Protein AF-A0AAJ0I6J6-F1 (afdb_monomer)

Foldseek 3Di:
DDPDDDDPDPPPDPPPQQDCPQAPPLQRVLLLVQCVVQHPDDSRPLLRCLDPRNVVSSCVSSVVSCCVRVNDCCVPVRRVVSSVVSSVVVVVD

Structure (mmCIF, N/CA/C/O backbone):
data_AF-A0AAJ0I6J6-F1
#
_entry.id   AF-A0AAJ0I6J6-F1
#
loop_
_atom_site.group_PDB
_atom_site.id
_atom_site.type_symbol
_atom_site.label_atom_id
_atom_site.label_alt_id
_atom_site.label_comp_id
_atom_site.label_asym_id
_atom_site.label_entity_id
_atom_site.label_seq_id
_atom_site.pdbx_PDB_ins_code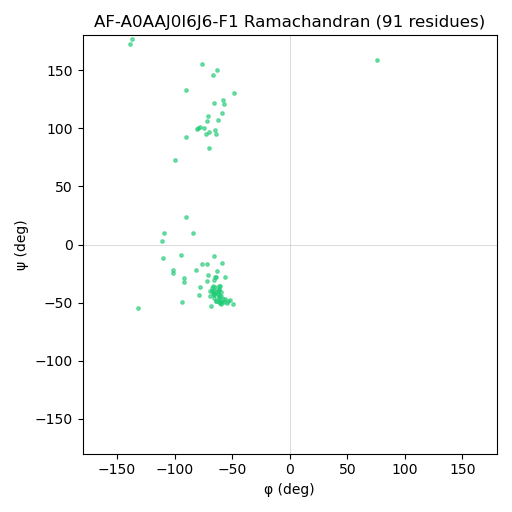
_atom_site.Cartn_x
_atom_site.Cartn_y
_atom_site.Cartn_z
_atom_site.occupancy
_atom_site.B_iso_or_equiv
_atom_site.auth_seq_id
_atom_site.auth_comp_id
_atom_site.auth_asym_id
_atom_site.auth_atom_id
_atom_site.pdbx_PDB_model_num
ATOM 1 N N . MET A 1 1 ? 54.193 -7.842 15.088 1.00 40.62 1 MET A N 1
ATOM 2 C CA . MET A 1 1 ? 53.387 -7.793 13.849 1.00 40.62 1 MET A CA 1
ATOM 3 C C . MET A 1 1 ? 51.929 -7.873 14.263 1.00 40.62 1 MET A C 1
ATOM 5 O O . MET A 1 1 ? 51.560 -8.800 14.969 1.00 40.62 1 MET A O 1
ATOM 9 N N . LYS A 1 2 ? 51.180 -6.802 14.000 1.00 49.00 2 LYS A N 1
ATOM 10 C CA . LYS A 1 2 ? 49.841 -6.527 14.528 1.00 49.00 2 LYS A CA 1
ATOM 11 C C . LYS A 1 2 ? 48.822 -7.129 13.556 1.00 49.00 2 LYS A C 1
ATOM 13 O O . LYS A 1 2 ? 48.487 -6.486 12.570 1.00 49.00 2 LYS A O 1
ATOM 18 N N . SER A 1 3 ? 48.399 -8.369 13.781 1.00 50.41 3 SER A N 1
ATOM 19 C CA . SER A 1 3 ? 47.339 -8.966 12.964 1.00 50.41 3 SER A CA 1
ATOM 20 C C . SER A 1 3 ? 45.999 -8.405 13.428 1.00 50.41 3 SER A C 1
ATOM 22 O O . SER A 1 3 ? 45.488 -8.777 14.481 1.00 50.41 3 SER A O 1
ATOM 24 N N . LEU A 1 4 ? 45.495 -7.434 12.666 1.00 57.81 4 LEU A N 1
ATOM 25 C CA . LEU A 1 4 ? 44.149 -6.888 12.779 1.00 57.81 4 LEU A CA 1
ATOM 26 C C . LEU A 1 4 ? 43.145 -8.034 12.572 1.00 57.81 4 LEU A C 1
ATOM 28 O O . LEU A 1 4 ? 43.073 -8.610 11.489 1.00 57.81 4 LEU A O 1
ATOM 32 N N . LEU A 1 5 ? 42.400 -8.380 13.619 1.00 59.06 5 LEU A N 1
ATOM 33 C CA . LEU A 1 5 ? 41.258 -9.284 13.539 1.00 59.06 5 LEU A CA 1
ATOM 34 C C . LEU A 1 5 ? 40.059 -8.472 13.039 1.00 59.06 5 LEU A C 1
ATOM 36 O O . LEU A 1 5 ? 39.444 -7.725 13.797 1.00 59.06 5 LEU A O 1
ATOM 40 N N . THR A 1 6 ? 39.770 -8.569 11.744 1.00 57.47 6 THR A N 1
ATOM 41 C CA . THR A 1 6 ? 38.569 -7.985 11.142 1.00 57.47 6 T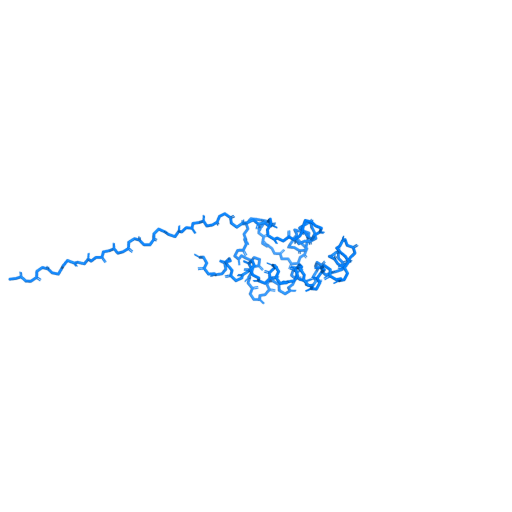HR A CA 1
ATOM 42 C C . THR A 1 6 ? 37.350 -8.783 11.601 1.00 57.47 6 THR A C 1
ATOM 44 O O . THR A 1 6 ? 37.174 -9.937 11.214 1.00 57.47 6 THR A O 1
ATOM 47 N N . PHE A 1 7 ? 36.509 -8.175 12.437 1.00 58.84 7 PHE A N 1
ATOM 48 C CA . PHE A 1 7 ? 35.193 -8.706 12.775 1.00 58.84 7 PHE A CA 1
ATOM 49 C C . PHE A 1 7 ? 34.272 -8.542 11.563 1.00 58.84 7 PHE A C 1
ATOM 51 O O . PHE A 1 7 ? 33.849 -7.435 11.240 1.00 58.84 7 PHE A O 1
ATOM 58 N N . ILE A 1 8 ? 33.980 -9.643 10.874 1.00 60.56 8 ILE A N 1
ATOM 59 C CA . ILE A 1 8 ? 32.921 -9.694 9.867 1.00 60.56 8 ILE A CA 1
ATOM 60 C C . ILE A 1 8 ? 31.605 -9.840 10.636 1.00 60.56 8 ILE A C 1
ATOM 62 O O . ILE A 1 8 ? 31.267 -10.925 11.107 1.00 60.56 8 ILE A O 1
ATOM 66 N N . THR A 1 9 ? 30.877 -8.742 10.816 1.00 60.47 9 THR A N 1
ATOM 67 C CA . THR A 1 9 ? 29.515 -8.774 11.355 1.00 60.47 9 THR A CA 1
ATOM 68 C C . THR A 1 9 ? 28.571 -9.287 10.270 1.00 60.47 9 THR A C 1
ATOM 70 O O . THR A 1 9 ? 28.184 -8.537 9.376 1.00 60.47 9 THR A O 1
ATOM 73 N N . LEU A 1 10 ? 28.204 -10.570 10.331 1.00 58.50 10 LEU A N 1
ATOM 74 C CA . LEU A 1 10 ? 27.040 -11.085 9.611 1.00 58.50 10 LEU A CA 1
ATOM 75 C C . LEU A 1 10 ? 25.7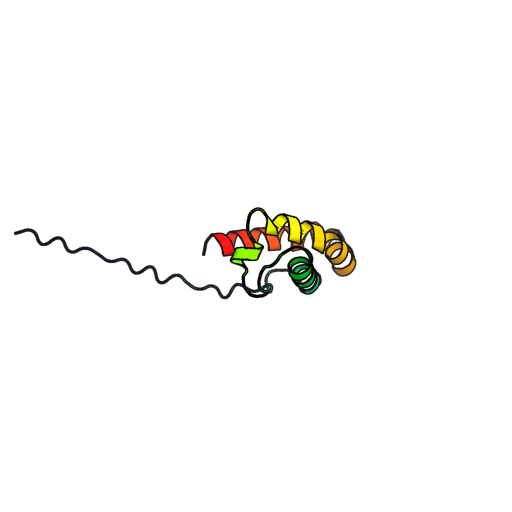85 -10.520 10.288 1.00 58.50 10 LEU A C 1
ATOM 77 O O . LEU A 1 10 ? 25.320 -11.064 11.288 1.00 58.50 10 LEU A O 1
ATOM 81 N N . ALA A 1 11 ? 25.235 -9.434 9.752 1.00 59.41 11 ALA A N 1
ATOM 82 C CA . ALA A 1 11 ? 23.832 -9.119 9.974 1.00 59.41 11 ALA A CA 1
ATOM 83 C C . ALA A 1 11 ? 23.022 -10.124 9.144 1.00 59.41 11 ALA A C 1
ATOM 85 O O . ALA A 1 11 ? 22.856 -9.957 7.938 1.00 59.41 11 ALA A O 1
ATOM 86 N N . ALA A 1 12 ? 22.591 -11.221 9.767 1.00 55.50 12 ALA A N 1
ATOM 87 C CA . ALA A 1 12 ? 21.528 -12.037 9.203 1.00 55.50 12 ALA A CA 1
ATOM 88 C C . ALA A 1 12 ? 20.265 -11.167 9.213 1.00 55.50 12 ALA A C 1
ATOM 90 O O . ALA A 1 12 ? 19.658 -10.976 10.266 1.00 55.50 12 ALA A O 1
ATOM 91 N N . GLY A 1 13 ? 19.941 -10.557 8.071 1.00 53.91 13 GLY A N 1
ATOM 92 C CA . GLY A 1 13 ? 18.690 -9.831 7.898 1.00 53.91 13 GLY A CA 1
ATOM 93 C C . GLY A 1 13 ? 17.541 -10.784 8.198 1.00 53.91 13 GLY A C 1
ATOM 94 O O . GLY A 1 13 ? 17.440 -11.852 7.591 1.00 53.91 13 GLY A O 1
ATOM 95 N N . LEU A 1 14 ? 16.719 -10.435 9.182 1.00 54.75 14 LEU A N 1
ATOM 96 C CA . LEU A 1 14 ? 15.444 -11.096 9.389 1.00 54.75 14 LEU A CA 1
ATOM 97 C C . LEU A 1 14 ? 14.629 -10.816 8.124 1.00 54.75 14 LEU A C 1
ATOM 99 O O . LEU A 1 14 ? 14.198 -9.689 7.914 1.00 54.75 14 LEU A O 1
ATOM 103 N N . VAL A 1 15 ? 14.448 -11.822 7.265 1.00 56.84 15 VAL A N 1
ATOM 104 C CA . VAL A 1 15 ? 13.336 -11.798 6.313 1.00 56.84 15 VAL A CA 1
ATOM 105 C C . VAL A 1 15 ? 12.092 -11.839 7.181 1.00 56.84 15 VAL A C 1
ATOM 107 O O . VAL A 1 15 ? 11.685 -12.898 7.660 1.00 56.84 15 VAL A O 1
ATOM 110 N N . VAL A 1 16 ? 11.542 -10.666 7.472 1.00 55.88 16 VAL A N 1
ATOM 111 C CA . VAL A 1 16 ? 10.174 -10.595 7.948 1.00 55.88 16 VAL A CA 1
ATOM 112 C C . VAL A 1 16 ? 9.345 -11.068 6.754 1.00 55.88 16 VAL A C 1
ATOM 114 O O . VAL A 1 16 ? 9.507 -10.581 5.631 1.00 55.88 16 VAL A O 1
ATOM 117 N N . ALA A 1 17 ? 8.558 -12.122 6.946 1.00 59.34 17 ALA A N 1
ATOM 118 C CA . ALA A 1 17 ? 7.574 -12.510 5.952 1.00 59.34 17 ALA A CA 1
ATOM 119 C C . ALA A 1 17 ? 6.500 -11.419 5.984 1.00 59.34 17 ALA A C 1
ATOM 121 O O . ALA A 1 17 ? 5.533 -11.539 6.724 1.00 59.34 17 ALA A O 1
ATOM 122 N N . GLN A 1 18 ? 6.749 -10.312 5.277 1.00 68.56 18 GLN A N 1
ATOM 123 C CA . GLN A 1 18 ? 5.777 -9.237 5.141 1.00 68.56 18 GLN A CA 1
ATOM 124 C C . GLN A 1 18 ? 4.523 -9.853 4.521 1.00 68.56 18 GLN A C 1
ATOM 126 O O . GLN A 1 18 ? 4.594 -10.506 3.479 1.00 68.56 18 GLN A O 1
ATOM 131 N N . ASP A 1 19 ? 3.385 -9.697 5.174 1.00 85.31 19 ASP A N 1
ATOM 132 C CA . ASP A 1 19 ? 2.084 -10.039 4.624 1.00 85.31 19 ASP A CA 1
ATOM 133 C C . ASP A 1 19 ? 1.085 -8.942 5.005 1.00 85.31 19 ASP A C 1
ATOM 135 O O . ASP A 1 19 ? 1.407 -8.009 5.738 1.00 85.31 19 ASP A O 1
ATOM 139 N N . LEU A 1 20 ? -0.125 -9.006 4.458 1.00 91.00 20 LEU A N 1
ATOM 140 C CA . LEU A 1 20 ? -1.109 -7.942 4.651 1.00 91.00 20 LEU A CA 1
ATOM 141 C C . LEU A 1 20 ? -1.901 -8.079 5.963 1.00 91.00 20 LEU A C 1
ATOM 143 O O . LEU A 1 20 ? -2.909 -7.392 6.110 1.00 91.00 20 LEU A O 1
ATOM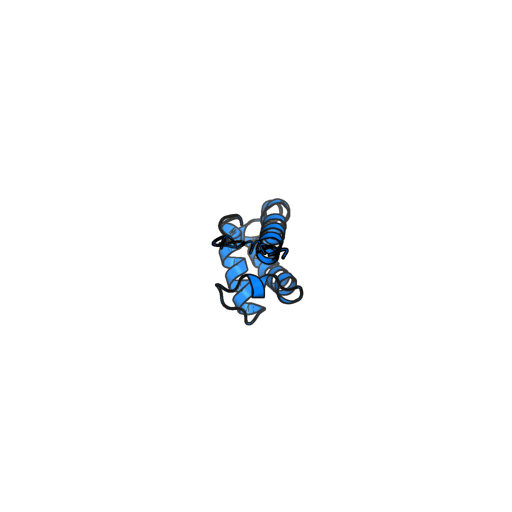 147 N N . SER A 1 21 ? -1.539 -8.973 6.890 1.00 91.31 21 SER A N 1
ATOM 148 C CA . SER A 1 21 ? -2.340 -9.283 8.091 1.00 91.31 21 SER A CA 1
ATOM 149 C C . SER A 1 21 ? -2.490 -8.117 9.067 1.00 91.31 21 SER A C 1
ATOM 151 O O . SER A 1 21 ? -3.528 -8.020 9.722 1.00 91.31 21 SER A O 1
ATOM 153 N N . GLU A 1 22 ? -1.523 -7.199 9.103 1.00 90.25 22 GLU A N 1
ATOM 154 C CA . GLU A 1 22 ? -1.597 -5.951 9.880 1.00 90.25 22 GLU A CA 1
ATOM 155 C C . GLU A 1 22 ? -2.588 -4.938 9.270 1.00 90.25 22 GLU A C 1
ATOM 157 O O . GLU A 1 22 ? -3.057 -4.012 9.937 1.00 90.25 22 GLU A O 1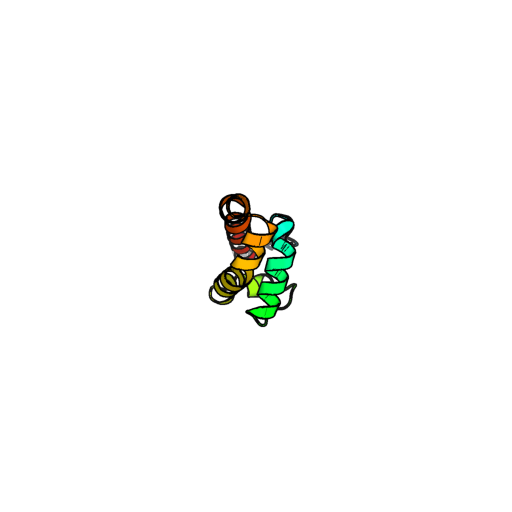
ATOM 162 N N . ILE A 1 23 ? -2.972 -5.127 8.003 1.00 95.81 23 ILE A N 1
ATOM 163 C CA . ILE A 1 23 ? -3.958 -4.298 7.312 1.00 95.81 23 ILE A CA 1
ATOM 164 C C . ILE A 1 23 ? -5.357 -4.901 7.517 1.00 95.81 23 ILE A C 1
ATOM 166 O O . ILE A 1 23 ? -5.552 -6.099 7.292 1.00 95.81 23 ILE A O 1
ATOM 170 N N . PRO A 1 24 ? -6.379 -4.092 7.873 1.00 97.50 24 PRO A N 1
ATOM 171 C CA . PRO A 1 24 ? -7.743 -4.579 8.040 1.00 97.50 24 PRO A CA 1
ATOM 172 C C . PRO A 1 24 ? -8.223 -5.444 6.865 1.00 97.50 24 PRO A C 1
ATOM 174 O O . PRO A 1 24 ? -8.160 -5.034 5.706 1.00 97.50 24 PRO A O 1
ATOM 177 N N . ALA A 1 25 ? -8.782 -6.619 7.172 1.00 97.88 25 ALA A N 1
ATOM 178 C CA . ALA A 1 25 ? -9.180 -7.615 6.171 1.00 97.88 25 ALA A CA 1
ATOM 179 C C . ALA A 1 25 ? -10.161 -7.086 5.105 1.00 97.88 25 ALA A C 1
ATOM 181 O O . ALA A 1 25 ? -10.153 -7.552 3.970 1.00 97.88 25 ALA A O 1
ATOM 182 N N . CYS A 1 26 ? -10.977 -6.078 5.438 1.00 98.31 26 CYS A N 1
ATOM 183 C CA . CYS A 1 26 ? -11.878 -5.421 4.485 1.00 98.31 26 CYS A CA 1
ATOM 184 C C . CYS A 1 26 ? -11.140 -4.698 3.335 1.00 98.31 26 CYS A C 1
ATOM 186 O O . CYS A 1 26 ? -11.735 -4.480 2.281 1.00 98.31 26 CYS A O 1
ATOM 188 N N . ALA A 1 27 ? -9.867 -4.328 3.525 1.00 98.31 27 ALA A N 1
ATOM 189 C CA . ALA A 1 27 ? -9.058 -3.579 2.563 1.00 98.31 27 ALA A CA 1
ATOM 190 C C . ALA A 1 27 ? -8.082 -4.456 1.769 1.00 98.31 27 ALA A C 1
ATOM 192 O O . ALA A 1 27 ? -7.717 -4.090 0.656 1.00 98.31 27 ALA A O 1
ATOM 193 N N . GLN A 1 28 ? -7.684 -5.615 2.299 1.00 97.69 28 GLN A N 1
ATOM 194 C CA . GLN A 1 28 ? -6.737 -6.529 1.649 1.00 97.69 28 GLN A CA 1
ATOM 195 C C . GLN A 1 28 ? -7.081 -6.848 0.177 1.00 97.69 28 GLN A C 1
ATOM 197 O O . GLN A 1 28 ? -6.210 -6.647 -0.672 1.00 97.69 28 GLN A O 1
ATOM 202 N N . PRO A 1 29 ? -8.316 -7.270 -0.183 1.00 98.06 29 PRO A N 1
ATOM 203 C CA . PRO A 1 29 ? -8.645 -7.529 -1.587 1.00 98.06 29 PRO A CA 1
ATOM 204 C C . PRO A 1 29 ? -8.585 -6.255 -2.440 1.00 98.06 29 PRO A C 1
ATOM 206 O O . PRO A 1 29 ? -8.088 -6.298 -3.559 1.00 98.06 29 PRO A O 1
ATOM 209 N N . CYS A 1 30 ? -8.998 -5.106 -1.891 1.00 98.56 30 CYS A N 1
ATOM 210 C CA . CYS A 1 30 ? -8.916 -3.826 -2.593 1.00 98.56 30 CYS A CA 1
ATOM 211 C C . CYS A 1 30 ? -7.472 -3.439 -2.931 1.00 98.56 30 CYS A C 1
ATOM 213 O O . CYS A 1 30 ? -7.225 -2.886 -3.998 1.00 98.56 30 CYS A O 1
ATOM 215 N N . ILE A 1 31 ? -6.523 -3.715 -2.034 1.00 98.06 31 ILE A N 1
ATOM 216 C CA . ILE A 1 31 ? -5.100 -3.422 -2.246 1.00 98.06 31 ILE A CA 1
ATOM 217 C C . ILE A 1 31 ? -4.524 -4.342 -3.323 1.00 98.06 31 ILE A C 1
ATOM 219 O O . ILE A 1 31 ? -3.847 -3.865 -4.227 1.00 98.06 31 ILE A O 1
ATOM 223 N N . VAL A 1 32 ? -4.834 -5.640 -3.277 1.00 97.81 32 VAL A N 1
ATOM 224 C CA . VAL A 1 32 ? -4.385 -6.616 -4.288 1.00 97.81 32 VAL A CA 1
ATOM 225 C C . VAL A 1 32 ? -4.916 -6.268 -5.685 1.00 97.81 32 VAL A C 1
ATOM 227 O O . VAL A 1 32 ? -4.165 -6.294 -6.667 1.00 97.81 32 VAL A O 1
ATOM 230 N N . ASP A 1 33 ? -6.189 -5.886 -5.778 1.00 98.38 33 ASP A N 1
ATOM 231 C CA . ASP A 1 33 ? -6.796 -5.434 -7.032 1.00 98.38 33 ASP A CA 1
ATOM 232 C C . ASP A 1 33 ? -6.165 -4.118 -7.510 1.00 98.38 33 ASP A C 1
ATOM 234 O O . ASP A 1 33 ? -5.842 -3.966 -8.692 1.00 98.38 33 ASP A O 1
ATOM 238 N N . ALA A 1 34 ? -5.918 -3.177 -6.593 1.00 98.44 34 ALA A N 1
ATOM 239 C CA . ALA A 1 34 ? -5.266 -1.910 -6.899 1.00 98.44 34 ALA A CA 1
ATOM 240 C C . ALA A 1 34 ? -3.846 -2.114 -7.444 1.00 98.44 34 ALA A C 1
ATOM 242 O O . ALA A 1 34 ? -3.534 -1.560 -8.495 1.00 98.44 34 ALA A O 1
ATOM 243 N N . VAL A 1 35 ? -3.030 -2.968 -6.815 1.00 98.38 35 VAL A N 1
ATOM 244 C CA . VAL A 1 35 ? -1.694 -3.360 -7.307 1.00 98.38 35 VAL A CA 1
ATOM 245 C C . VAL A 1 35 ? -1.778 -3.875 -8.738 1.00 98.38 35 VAL A C 1
ATOM 247 O O . VAL A 1 35 ? -1.035 -3.407 -9.602 1.00 98.38 35 VAL A O 1
ATOM 250 N N . SER A 1 36 ? -2.715 -4.788 -8.995 1.00 98.12 36 SER A N 1
ATOM 251 C CA . SER A 1 36 ? -2.902 -5.402 -10.313 1.00 98.12 36 SER A CA 1
ATOM 252 C C . SER A 1 36 ? -3.362 -4.401 -11.380 1.00 98.12 36 SER A C 1
ATOM 254 O O . SER A 1 36 ? -3.065 -4.578 -12.559 1.00 98.12 36 SER A O 1
ATOM 256 N N . SER A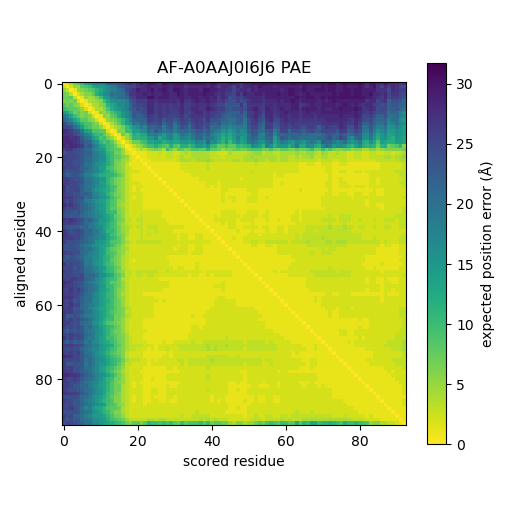 1 37 ? -4.106 -3.364 -10.985 1.00 98.19 37 SER A N 1
ATOM 257 C CA . SER A 1 37 ? -4.681 -2.372 -11.905 1.00 98.19 37 SER A CA 1
ATOM 258 C C . SER A 1 37 ? -3.796 -1.145 -12.147 1.00 98.19 37 SER A C 1
ATOM 260 O O . SER A 1 37 ? -3.883 -0.537 -13.214 1.00 98.19 37 SER A O 1
ATOM 262 N N . ALA A 1 38 ? -2.966 -0.774 -11.172 1.00 98.06 38 ALA A N 1
ATOM 263 C CA . ALA A 1 38 ? -2.212 0.478 -11.170 1.00 98.06 38 ALA A CA 1
ATOM 264 C C . ALA A 1 38 ? -0.704 0.285 -11.369 1.00 98.06 38 ALA A C 1
ATOM 266 O O . ALA A 1 38 ? 0.004 1.262 -11.597 1.00 98.06 38 ALA A O 1
ATOM 267 N N . THR A 1 39 ? -0.201 -0.950 -11.282 1.00 98.12 39 THR A N 1
ATOM 268 C CA . THR A 1 39 ? 1.238 -1.237 -11.323 1.00 98.12 39 THR A CA 1
ATOM 269 C C . THR A 1 39 ? 1.548 -2.453 -12.194 1.00 98.12 39 THR A C 1
ATOM 271 O O . THR A 1 39 ? 0.660 -3.132 -12.705 1.00 98.12 39 THR A O 1
ATOM 274 N N . THR A 1 40 ? 2.839 -2.747 -12.345 1.00 98.00 40 THR A N 1
ATOM 275 C CA . THR A 1 40 ? 3.332 -3.996 -12.952 1.00 98.00 40 THR A CA 1
ATOM 276 C C . THR A 1 40 ? 3.966 -4.934 -11.922 1.00 98.00 40 THR A C 1
ATOM 278 O O . THR A 1 40 ? 4.599 -5.925 -12.290 1.00 98.00 40 THR A O 1
ATOM 281 N N . CYS A 1 41 ? 3.818 -4.627 -10.631 1.00 97.62 41 CYS A N 1
ATOM 282 C CA . CYS A 1 41 ? 4.436 -5.391 -9.558 1.00 97.62 41 CYS A CA 1
ATOM 283 C C . CYS A 1 41 ? 3.850 -6.805 -9.460 1.00 97.62 41 CYS A C 1
ATOM 285 O O . CYS A 1 41 ? 2.650 -7.017 -9.637 1.00 97.62 41 CYS A O 1
ATOM 287 N N . SER A 1 42 ? 4.691 -7.778 -9.095 1.00 96.56 42 SER A N 1
ATOM 288 C CA . SER A 1 42 ? 4.203 -9.086 -8.645 1.00 96.56 42 SER A CA 1
ATOM 289 C C . SER A 1 42 ? 3.388 -8.927 -7.362 1.00 96.56 42 SER A C 1
ATOM 291 O O . SER A 1 42 ? 3.714 -8.084 -6.525 1.00 96.56 42 SER A O 1
ATOM 293 N N . LEU A 1 43 ? 2.399 -9.800 -7.144 1.00 93.94 43 LEU A N 1
ATOM 294 C CA . LEU A 1 43 ? 1.608 -9.782 -5.912 1.00 93.94 43 LEU A CA 1
ATOM 295 C C . LEU A 1 43 ? 2.405 -10.140 -4.642 1.00 93.94 43 LEU A C 1
ATOM 297 O O . LEU A 1 43 ? 1.901 -10.008 -3.534 1.00 93.94 43 LEU A O 1
ATOM 301 N N . SER A 1 44 ? 3.639 -10.610 -4.801 1.00 92.38 44 SER A N 1
ATOM 302 C CA . SER A 1 44 ? 4.557 -10.915 -3.702 1.00 92.38 44 SER A CA 1
ATOM 303 C C . SER A 1 44 ? 5.745 -9.951 -3.619 1.00 92.38 44 SER A C 1
ATOM 305 O O . SER A 1 44 ? 6.652 -10.182 -2.825 1.00 92.38 44 SER A O 1
ATOM 307 N N . ASP A 1 45 ? 5.808 -8.930 -4.480 1.00 94.94 45 ASP A N 1
ATOM 308 C CA . ASP A 1 45 ? 6.920 -7.973 -4.525 1.00 94.94 45 ASP A CA 1
ATOM 309 C C . ASP A 1 45 ? 6.554 -6.683 -3.789 1.00 94.94 45 ASP A C 1
ATOM 311 O O . ASP A 1 45 ? 6.313 -5.634 -4.387 1.00 94.94 45 ASP A O 1
ATOM 315 N N . TYR A 1 46 ? 6.506 -6.767 -2.462 1.00 95.12 46 TYR A N 1
ATOM 316 C CA . TYR A 1 46 ? 6.117 -5.634 -1.624 1.00 95.12 46 TYR A CA 1
ATOM 317 C C . TYR A 1 46 ? 7.088 -4.452 -1.724 1.00 95.12 46 TYR A C 1
ATOM 319 O O . TYR A 1 46 ? 6.666 -3.305 -1.611 1.00 95.12 46 TYR A O 1
ATOM 327 N N . LYS A 1 47 ? 8.370 -4.700 -2.026 1.00 95.75 47 LYS A N 1
ATOM 328 C CA . LYS A 1 47 ? 9.336 -3.629 -2.318 1.00 95.75 47 LYS A CA 1
ATOM 329 C C . LYS A 1 47 ? 8.920 -2.830 -3.552 1.00 95.75 47 LYS A C 1
ATOM 331 O O . LYS A 1 47 ? 9.030 -1.609 -3.539 1.00 95.75 47 LYS A O 1
ATOM 336 N N . CYS A 1 48 ? 8.408 -3.490 -4.592 1.00 97.75 48 CYS A N 1
ATOM 337 C CA . CYS A 1 48 ? 7.841 -2.814 -5.758 1.00 97.75 48 CYS A CA 1
ATOM 338 C C . CYS A 1 48 ? 6.576 -2.018 -5.405 1.00 97.75 48 CYS A C 1
ATOM 340 O O . CYS A 1 48 ? 6.409 -0.903 -5.904 1.00 97.75 48 CYS A O 1
ATOM 342 N N . TRP A 1 49 ? 5.711 -2.550 -4.534 1.00 97.50 49 TRP A N 1
ATOM 343 C CA . TRP A 1 49 ? 4.477 -1.869 -4.118 1.00 97.50 49 TRP A CA 1
ATOM 344 C C . TRP A 1 49 ? 4.787 -0.553 -3.402 1.00 97.50 49 TRP A C 1
ATOM 346 O O . TRP A 1 49 ? 4.171 0.461 -3.700 1.00 97.50 49 TRP A O 1
ATOM 356 N N . CYS A 1 50 ? 5.787 -0.568 -2.520 1.00 97.56 50 CYS A N 1
ATOM 357 C CA . CYS A 1 50 ? 6.153 0.537 -1.632 1.00 97.56 50 CYS A CA 1
ATOM 358 C C . CYS A 1 50 ? 7.190 1.508 -2.221 1.00 97.56 50 CYS A C 1
ATOM 360 O O . CYS A 1 50 ? 7.928 2.176 -1.490 1.00 97.56 50 CYS A O 1
ATOM 362 N N . THR A 1 51 ? 7.290 1.576 -3.551 1.00 98.00 51 THR A N 1
ATOM 363 C CA . THR A 1 51 ? 8.082 2.622 -4.211 1.00 98.00 51 THR A CA 1
ATOM 364 C C . THR A 1 51 ? 7.334 3.953 -4.180 1.00 98.00 51 THR A C 1
ATOM 366 O O . THR A 1 51 ? 6.105 3.989 -4.182 1.00 98.00 51 THR A O 1
ATOM 369 N N . ALA A 1 52 ? 8.081 5.059 -4.262 1.00 96.94 52 ALA A N 1
ATOM 370 C CA . ALA A 1 52 ? 7.513 6.410 -4.304 1.00 96.94 52 ALA A CA 1
ATOM 371 C C . ALA A 1 52 ? 6.549 6.657 -5.487 1.00 96.94 52 ALA A C 1
ATOM 373 O O . ALA A 1 52 ? 5.811 7.638 -5.476 1.00 96.94 52 ALA A O 1
ATOM 374 N N . GLU A 1 53 ? 6.571 5.795 -6.509 1.00 97.56 53 GLU A N 1
ATOM 375 C CA . GLU A 1 53 ? 5.650 5.832 -7.648 1.00 97.56 53 GLU A CA 1
ATOM 376 C C . GLU A 1 53 ? 4.431 4.924 -7.433 1.00 97.56 53 GLU A C 1
ATOM 378 O O . GLU A 1 53 ? 3.294 5.365 -7.609 1.00 97.56 53 GLU A O 1
ATOM 383 N N . ASN A 1 54 ? 4.653 3.667 -7.036 1.00 98.44 54 ASN A N 1
ATOM 384 C CA . ASN A 1 54 ? 3.587 2.668 -6.998 1.00 98.44 54 ASN A CA 1
ATOM 385 C C . ASN A 1 54 ? 2.675 2.807 -5.782 1.00 98.44 54 ASN A C 1
ATOM 387 O O . ASN A 1 54 ? 1.472 2.614 -5.930 1.00 98.44 54 ASN A O 1
ATOM 391 N N . GLU A 1 55 ? 3.190 3.171 -4.607 1.00 97.75 55 GLU A N 1
ATOM 392 C CA . GLU A 1 55 ? 2.361 3.262 -3.401 1.00 97.75 55 GLU A CA 1
ATOM 393 C C . GLU A 1 55 ? 1.237 4.302 -3.570 1.00 97.75 55 GLU A C 1
ATOM 395 O O . GLU A 1 55 ? 0.068 3.934 -3.408 1.00 97.75 55 GLU A O 1
ATOM 400 N N . PRO A 1 56 ? 1.504 5.554 -4.005 1.00 98.12 56 PRO A N 1
ATOM 401 C CA . PRO A 1 56 ? 0.433 6.516 -4.266 1.00 98.12 56 PRO A CA 1
ATOM 402 C C . PRO A 1 56 ? -0.551 6.053 -5.349 1.00 98.12 56 PRO A C 1
ATOM 404 O O . PRO A 1 56 ? -1.751 6.320 -5.240 1.00 98.12 56 PRO A O 1
ATOM 407 N N . ALA A 1 57 ? -0.071 5.353 -6.383 1.00 98.38 57 ALA A N 1
ATOM 408 C CA . ALA A 1 57 ? -0.917 4.817 -7.450 1.00 98.38 57 ALA A CA 1
ATOM 409 C C . ALA A 1 57 ? -1.858 3.715 -6.929 1.00 98.38 57 ALA A C 1
ATOM 411 O O . ALA A 1 57 ? -3.051 3.716 -7.241 1.00 98.38 57 ALA A O 1
ATOM 412 N N . ILE A 1 58 ? -1.349 2.823 -6.076 1.00 98.50 58 ILE A N 1
ATOM 413 C CA . ILE A 1 58 ? -2.121 1.775 -5.398 1.00 98.50 58 ILE A CA 1
ATOM 414 C C . ILE A 1 58 ? -3.158 2.405 -4.466 1.00 98.50 58 ILE 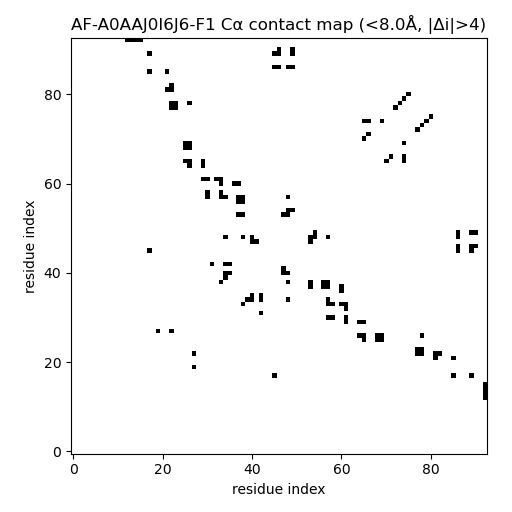A C 1
ATOM 416 O O . ILE A 1 58 ? -4.335 2.047 -4.533 1.00 98.50 58 ILE A O 1
ATOM 420 N N . VAL A 1 59 ? -2.765 3.374 -3.634 1.00 97.56 59 VAL A N 1
ATOM 421 C CA . VAL A 1 59 ? -3.689 4.079 -2.730 1.00 97.56 59 VAL A CA 1
ATOM 422 C C . VAL A 1 59 ? -4.807 4.743 -3.531 1.00 97.56 59 VAL A C 1
ATOM 424 O O . VAL A 1 59 ? -5.986 4.560 -3.214 1.00 97.56 59 VAL A O 1
ATOM 427 N N . GLN A 1 60 ? -4.474 5.455 -4.609 1.00 98.19 60 GLN A N 1
ATOM 428 C CA . GLN A 1 60 ? -5.463 6.103 -5.469 1.00 98.19 60 GLN A CA 1
ATOM 429 C C . GLN A 1 60 ? -6.437 5.093 -6.094 1.00 98.19 60 GLN A C 1
ATOM 431 O O . GLN A 1 60 ? -7.651 5.296 -6.017 1.00 98.19 60 GLN A O 1
ATOM 436 N N . ALA A 1 61 ? -5.931 4.005 -6.678 1.00 98.44 61 ALA A N 1
ATOM 437 C CA . ALA A 1 61 ? -6.758 2.987 -7.325 1.00 98.44 61 ALA A CA 1
ATOM 438 C C . ALA A 1 61 ? -7.637 2.214 -6.325 1.00 98.44 61 ALA A C 1
ATOM 440 O O . ALA A 1 61 ? -8.787 1.891 -6.625 1.00 98.44 61 ALA A O 1
ATOM 441 N N . GLY A 1 62 ? -7.134 1.961 -5.114 1.00 98.06 62 GLY A N 1
ATOM 442 C CA . GLY A 1 62 ? -7.843 1.215 -4.074 1.00 98.06 62 GLY A CA 1
ATOM 443 C C . GLY A 1 62 ? -8.853 2.039 -3.274 1.00 98.06 62 GLY A C 1
ATOM 444 O O . GLY A 1 62 ? -9.788 1.465 -2.714 1.00 98.06 62 GLY A O 1
ATOM 445 N N . THR A 1 63 ? -8.717 3.371 -3.229 1.00 98.00 63 THR A N 1
ATOM 446 C CA . THR A 1 63 ? -9.483 4.247 -2.316 1.00 98.00 63 THR A CA 1
ATOM 447 C C . THR A 1 63 ? -10.993 4.020 -2.396 1.00 98.00 63 THR A C 1
ATOM 449 O O . THR A 1 63 ? -11.644 3.856 -1.365 1.00 98.00 63 THR A O 1
ATOM 452 N N . ALA A 1 64 ? -11.572 3.970 -3.600 1.00 98.12 64 ALA A N 1
ATOM 453 C CA . ALA A 1 64 ? -13.017 3.789 -3.755 1.00 98.12 64 ALA A CA 1
ATOM 454 C C . ALA A 1 64 ? -13.498 2.428 -3.215 1.00 98.12 64 ALA A C 1
ATOM 456 O O . ALA A 1 64 ? -14.525 2.363 -2.539 1.00 98.12 64 ALA A O 1
ATOM 457 N N . CYS A 1 65 ? -12.735 1.359 -3.463 1.00 98.75 65 CYS A N 1
ATOM 458 C CA . CYS A 1 65 ? -13.023 0.019 -2.947 1.00 98.75 65 CYS A CA 1
ATOM 459 C C . CYS A 1 65 ? -12.910 -0.024 -1.418 1.00 98.75 65 CYS A C 1
ATOM 461 O O . CYS A 1 65 ? -13.811 -0.520 -0.742 1.00 98.75 65 CYS A O 1
ATOM 463 N N . VAL A 1 66 ? -11.842 0.557 -0.861 1.00 98.56 66 VAL A N 1
ATOM 464 C CA . VAL A 1 66 ? -11.614 0.601 0.590 1.00 98.56 66 VAL A CA 1
ATOM 465 C C . VAL A 1 66 ? -12.734 1.371 1.289 1.00 98.56 66 VAL A C 1
ATOM 467 O O . VAL A 1 66 ? -13.280 0.888 2.277 1.00 98.56 66 VAL A O 1
ATOM 470 N N . LEU A 1 67 ? -13.141 2.530 0.764 1.00 98.38 67 LEU A N 1
ATOM 471 C CA . LEU A 1 67 ? -14.255 3.297 1.328 1.00 98.38 67 LEU A CA 1
ATOM 472 C C . LEU A 1 67 ? -15.573 2.515 1.296 1.00 98.38 67 LEU A C 1
ATOM 474 O O . LEU A 1 67 ? -16.330 2.572 2.264 1.00 98.38 67 LEU A O 1
ATOM 478 N N . ALA A 1 68 ? -15.838 1.768 0.221 1.00 98.50 68 ALA A N 1
ATOM 479 C CA . ALA A 1 68 ? -17.050 0.963 0.091 1.00 98.50 68 ALA A CA 1
ATOM 480 C C . ALA A 1 68 ? -17.078 -0.240 1.052 1.00 98.50 68 ALA A C 1
ATOM 482 O O . ALA A 1 68 ? -18.121 -0.528 1.637 1.00 98.50 68 ALA A O 1
ATOM 483 N N . ASN A 1 69 ? -15.943 -0.920 1.238 1.00 98.44 69 ASN A N 1
ATOM 484 C CA . ASN A 1 69 ? -15.874 -2.173 1.997 1.00 98.44 69 ASN A CA 1
ATOM 485 C C . ASN A 1 69 ? -15.559 -1.982 3.484 1.00 98.44 69 ASN A C 1
ATOM 487 O O . ASN A 1 69 ? -16.014 -2.763 4.317 1.00 98.44 69 ASN A O 1
ATOM 491 N N . CYS A 1 70 ? -14.773 -0.964 3.824 1.00 98.19 70 CYS A N 1
ATOM 492 C CA . CYS A 1 70 ? -14.358 -0.686 5.198 1.00 98.19 70 CYS A CA 1
ATOM 493 C C . CYS A 1 70 ? -15.158 0.456 5.837 1.00 98.19 70 CYS A C 1
ATOM 495 O O . CYS A 1 70 ? -15.225 0.551 7.061 1.00 98.19 70 CYS A O 1
ATOM 497 N N . GLY A 1 71 ? -15.761 1.330 5.027 1.00 98.31 71 GLY A N 1
ATOM 498 C CA . GLY A 1 71 ? -16.321 2.594 5.492 1.00 98.31 71 GLY A CA 1
ATOM 499 C C . GLY A 1 71 ? -15.242 3.645 5.770 1.00 98.31 71 GLY A C 1
ATOM 500 O O . GLY A 1 71 ? -14.071 3.337 5.996 1.00 98.31 71 GLY A O 1
ATOM 501 N N . THR A 1 72 ? -15.646 4.915 5.764 1.00 97.50 72 THR A N 1
ATOM 502 C CA . THR A 1 72 ? -14.725 6.060 5.857 1.00 97.50 72 THR A CA 1
ATOM 503 C C . THR A 1 72 ? -13.890 6.069 7.137 1.00 97.50 72 THR A C 1
ATOM 505 O O . THR A 1 72 ? -12.701 6.362 7.079 1.00 97.50 72 THR A O 1
ATOM 508 N N . ASP A 1 73 ? -14.488 5.732 8.283 1.00 97.69 73 ASP A N 1
ATOM 509 C CA . ASP A 1 73 ? -13.784 5.761 9.570 1.00 97.69 73 ASP A CA 1
ATOM 510 C C . ASP A 1 73 ? -12.632 4.746 9.616 1.00 97.69 73 ASP A C 1
ATOM 512 O O . ASP A 1 73 ? -11.496 5.102 9.921 1.00 97.69 73 ASP A O 1
ATOM 516 N N . VAL A 1 74 ? -12.893 3.497 9.219 1.00 97.94 74 VAL A N 1
ATOM 517 C CA . VAL A 1 74 ? -11.867 2.446 9.173 1.00 97.94 74 VAL A CA 1
ATOM 518 C C . VAL A 1 74 ? -10.831 2.751 8.091 1.00 97.94 74 VAL A C 1
ATOM 520 O O . VAL A 1 74 ? -9.638 2.572 8.326 1.00 97.94 74 VAL A O 1
ATOM 523 N N . ALA A 1 75 ? -11.254 3.253 6.928 1.00 96.94 75 ALA A N 1
ATOM 524 C CA . ALA A 1 75 ? -10.343 3.617 5.846 1.00 96.94 75 ALA A CA 1
ATOM 525 C C . ALA A 1 75 ? -9.297 4.653 6.295 1.00 96.94 75 ALA A C 1
ATOM 527 O O . ALA A 1 75 ? -8.100 4.443 6.108 1.00 96.94 75 ALA A O 1
ATOM 528 N N . VAL A 1 76 ? -9.741 5.741 6.931 1.00 96.00 76 VAL A N 1
ATOM 529 C CA . VAL A 1 76 ? -8.870 6.858 7.327 1.00 96.00 76 VAL A CA 1
ATOM 530 C C . VAL A 1 76 ? -8.079 6.546 8.595 1.00 96.00 76 VAL A C 1
ATOM 532 O O . VAL A 1 76 ? -6.889 6.831 8.656 1.00 96.00 76 VAL A O 1
ATOM 535 N N . ASN A 1 77 ? -8.714 5.954 9.609 1.00 97.62 77 ASN A N 1
ATOM 536 C CA . ASN A 1 77 ? -8.104 5.816 10.936 1.00 97.62 77 ASN A CA 1
ATOM 537 C C . ASN A 1 77 ? -7.396 4.474 11.161 1.00 97.62 77 ASN A C 1
ATOM 539 O O . ASN A 1 77 ? -6.770 4.295 12.208 1.00 97.62 77 ASN A O 1
ATOM 543 N N . LYS A 1 78 ? -7.540 3.506 10.244 1.00 97.75 78 LYS A N 1
ATOM 544 C CA . LYS A 1 78 ? -6.958 2.158 10.377 1.00 97.75 78 LYS A CA 1
ATOM 545 C C . LYS A 1 78 ? -6.218 1.712 9.125 1.00 97.75 78 LYS A C 1
ATOM 547 O O . LYS A 1 78 ? -5.056 1.353 9.232 1.00 97.75 78 LYS A O 1
ATOM 552 N N . VAL A 1 79 ? -6.867 1.737 7.960 1.00 97.88 79 VAL A N 1
ATOM 553 C CA . VAL A 1 79 ? -6.273 1.196 6.726 1.00 97.88 79 VAL A CA 1
ATOM 554 C C . VAL A 1 79 ? -5.103 2.048 6.260 1.00 97.88 79 VAL A C 1
ATOM 556 O O . VAL A 1 79 ? -4.025 1.503 6.058 1.00 97.88 79 VAL A O 1
ATOM 559 N N . LEU A 1 80 ? -5.294 3.362 6.112 1.00 95.81 80 LEU A N 1
ATOM 560 C CA . LEU A 1 80 ? -4.238 4.242 5.612 1.00 95.81 80 LEU A CA 1
ATOM 561 C C . LEU A 1 80 ? -2.973 4.204 6.500 1.00 95.81 80 LEU A C 1
ATOM 563 O O . LEU A 1 80 ? -1.916 3.893 5.957 1.00 95.81 80 LEU A O 1
ATOM 567 N N . PRO A 1 81 ? -3.055 4.358 7.841 1.00 97.12 81 PRO A N 1
ATOM 568 C CA . PRO A 1 81 ? -1.876 4.229 8.703 1.00 97.12 81 PRO A CA 1
ATOM 569 C C . PRO A 1 81 ? -1.216 2.844 8.651 1.00 97.12 81 PRO A C 1
ATOM 571 O O . PRO A 1 81 ? 0.005 2.743 8.731 1.00 97.12 81 PRO A O 1
ATOM 574 N N . ALA A 1 82 ? -2.005 1.769 8.518 1.00 96.88 82 ALA A N 1
ATOM 575 C CA . ALA A 1 82 ? -1.463 0.415 8.409 1.00 96.88 82 ALA A CA 1
ATOM 576 C C . ALA A 1 82 ? -0.697 0.204 7.093 1.00 96.88 82 ALA A C 1
ATOM 578 O O . ALA A 1 82 ? 0.340 -0.449 7.102 1.00 96.88 82 ALA A O 1
ATOM 579 N N . VAL A 1 83 ? -1.169 0.777 5.978 1.00 96.38 83 VAL A N 1
ATOM 580 C CA . VAL A 1 83 ? 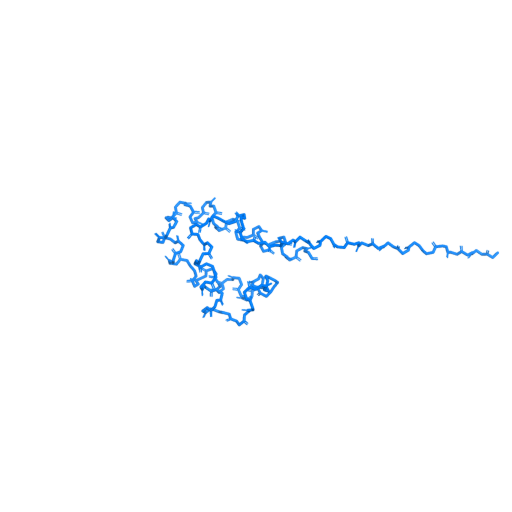-0.450 0.755 4.691 1.00 96.38 83 VAL A CA 1
ATOM 581 C C . VAL A 1 83 ? 0.853 1.555 4.776 1.00 96.38 83 VAL A C 1
ATOM 583 O O . VAL A 1 83 ? 1.883 1.065 4.322 1.00 96.38 83 VAL A O 1
ATOM 586 N N . GLU A 1 84 ? 0.828 2.737 5.398 1.00 94.94 84 GLU A N 1
ATOM 587 C CA . GLU A 1 84 ? 2.031 3.556 5.615 1.00 94.94 84 GLU A CA 1
ATOM 588 C C . GLU A 1 84 ? 3.071 2.789 6.447 1.00 94.94 84 GLU A C 1
ATOM 590 O O . GLU A 1 84 ? 4.211 2.626 6.018 1.00 94.94 84 GLU A O 1
ATOM 595 N N . THR A 1 85 ? 2.660 2.226 7.591 1.00 95.44 85 THR A N 1
ATOM 596 C CA . THR A 1 85 ? 3.543 1.414 8.450 1.00 95.44 85 THR A CA 1
ATOM 597 C C . THR A 1 85 ? 4.084 0.197 7.702 1.00 95.44 85 THR A C 1
ATOM 599 O O . THR A 1 85 ? 5.283 -0.072 7.747 1.00 95.44 85 THR A O 1
ATOM 602 N N . PHE A 1 86 ? 3.231 -0.507 6.954 1.00 94.81 86 PHE A N 1
ATOM 603 C CA . PHE A 1 86 ? 3.648 -1.635 6.128 1.00 94.81 86 PHE A CA 1
ATOM 604 C C . PHE A 1 86 ? 4.752 -1.232 5.141 1.00 94.81 86 PHE A C 1
ATOM 606 O O . PHE A 1 86 ? 5.776 -1.910 5.046 1.00 94.81 86 PHE A O 1
ATOM 613 N N . CYS A 1 87 ? 4.590 -0.111 4.434 1.00 95.31 87 CYS A N 1
ATOM 614 C CA . CYS A 1 87 ? 5.589 0.342 3.472 1.00 95.31 87 CYS A CA 1
ATOM 615 C C . CYS A 1 87 ? 6.870 0.880 4.118 1.00 95.31 87 CYS A C 1
ATOM 617 O O . CYS A 1 87 ? 7.957 0.682 3.564 1.00 95.31 87 CYS A O 1
ATOM 619 N N . GLU A 1 88 ? 6.791 1.478 5.305 1.00 94.38 88 GLU A N 1
ATOM 620 C CA . GLU A 1 88 ? 7.968 1.825 6.107 1.00 94.38 88 GLU A CA 1
ATOM 621 C C . GLU A 1 88 ? 8.775 0.578 6.497 1.00 94.38 88 GLU A C 1
ATOM 623 O O . GLU A 1 88 ? 9.987 0.529 6.265 1.00 94.38 88 GLU A O 1
ATOM 628 N N . GLU A 1 89 ? 8.120 -0.459 7.023 1.00 92.69 89 GLU A N 1
ATOM 629 C CA . GLU A 1 89 ? 8.767 -1.713 7.430 1.00 92.69 89 GLU A CA 1
ATOM 630 C C . GLU A 1 89 ? 9.340 -2.480 6.237 1.00 92.69 89 GLU A C 1
ATOM 632 O O . GLU A 1 89 ? 10.474 -2.976 6.285 1.00 92.69 89 GLU A O 1
ATOM 637 N N . VAL A 1 90 ? 8.582 -2.548 5.138 1.00 92.88 90 VAL A N 1
ATOM 638 C CA . VAL A 1 90 ? 9.052 -3.102 3.869 1.00 92.88 90 VAL A CA 1
ATOM 639 C C . VAL A 1 90 ? 10.321 -2.381 3.462 1.00 92.88 90 VAL A C 1
ATOM 641 O O . VAL A 1 90 ? 11.309 -3.052 3.198 1.00 92.88 90 VAL A O 1
ATOM 644 N N . ASN A 1 91 ? 10.350 -1.049 3.448 1.00 91.44 91 ASN A N 1
ATOM 645 C CA . ASN A 1 91 ? 11.503 -0.273 2.992 1.00 91.44 91 ASN A CA 1
ATOM 646 C C . ASN A 1 91 ? 12.705 -0.318 3.947 1.00 91.44 91 ASN A C 1
ATOM 648 O O . ASN A 1 91 ? 13.836 -0.228 3.469 1.00 91.44 91 ASN A O 1
ATOM 652 N N . ALA A 1 92 ? 12.487 -0.541 5.243 1.00 89.00 92 ALA A N 1
ATOM 653 C CA . ALA A 1 92 ? 13.544 -0.708 6.243 1.00 89.00 92 ALA A CA 1
ATOM 654 C C . ALA A 1 92 ? 14.242 -2.085 6.217 1.00 89.00 92 ALA A C 1
ATOM 656 O O . ALA A 1 92 ? 15.324 -2.220 6.794 1.00 89.00 92 ALA A O 1
ATOM 657 N N . SER A 1 93 ? 13.630 -3.087 5.573 1.00 78.19 93 SER A N 1
ATOM 658 C CA . SER A 1 93 ? 14.144 -4.467 5.443 1.00 78.19 93 SER A CA 1
ATOM 659 C C . SER A 1 93 ? 15.216 -4.617 4.3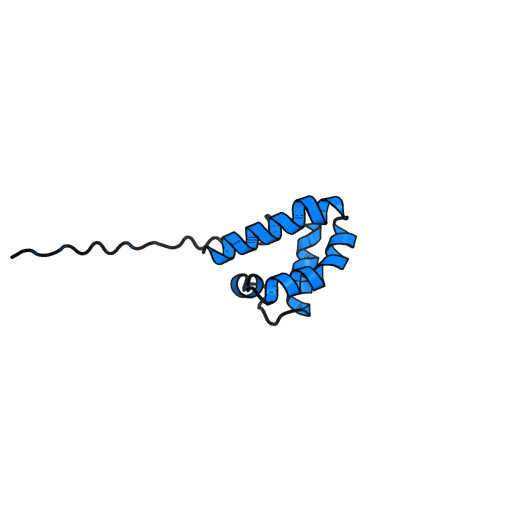62 1.00 78.19 93 SER A C 1
ATOM 661 O O . SER A 1 93 ? 16.158 -5.414 4.558 1.00 78.19 93 SER A O 1
#

Solvent-accessible surface area (backbone atoms only — not comparable to full-atom values): 5524 Å² total; per-residue (Å²): 136,87,80,80,80,79,80,80,79,80,79,77,75,75,80,70,84,83,68,66,82,81,32,54,75,58,35,49,62,30,47,56,51,10,36,66,73,58,47,88,52,57,99,82,38,59,65,56,42,50,32,94,67,37,35,61,38,24,50,62,61,14,44,66,48,23,38,71,59,47,31,64,65,45,32,63,76,44,36,49,57,32,51,53,52,50,34,51,56,53,73,74,103

Secondary structure (DSSP, 8-state):
-------------------GGGS-TTTHHHHHHHHHHH----TT-HHHHTSTTHHHHHHHHHHHHHHHHHHHHHIIIIIHHHHHHHHHHHHH-

Radius of gyration: 17.9 Å; Cα contacts (8 Å, |Δi|>4): 80; chains: 1; bounding box: 70×19×28 Å

InterPro domains:
  IPR008427 Extracellular membrane protein, CFEM domain [PF05730] (20-88)
  IPR008427 Extracellular membrane protein, CFEM domain [PS52012] (1-93)
  IPR008427 Extracellular membrane protein, CFEM domain [SM00747] (19-88)
  IPR051735 CFEM domain-containing protein [PTHR37928] (1-92)

pLDDT: mean 88.64, std 16.22, range [40.62, 98.75]

Organism: NCBI:txid588809

Mean predicted aligned error: 7.89 Å

Sequence (93 aa):
MKSLLTFITLAAGLVVAQDLSEIPACAQPCIVDAVSSATTCSLSDYKCWCTAENEPAIVQAGTACVLANCGTDVAVNKVLPAVETFCEEVNAS